Protein AF-A0A7K3GEV5-F1 (afdb_monomer)

Foldseek 3Di:
DDDDPQLVVLVVVLVVLVVVLVVLVVCVVVVRHDPPRDVVVSVVSVVVSVVSVVVNVVSVCVVVVNDDPPPDDDD

pLDDT: mean 89.63, std 13.53, range [51.03, 98.25]

Mean predicted aligned error: 6.75 Å

Secondary structure (DSSP, 8-state):
-PPPTTHHHHHHHHHHHHHHHHHHHHHHHTT---TT--HHHHHHHHHHHHHHHHHHHHHHHHHTT----------

Structure (mmCIF, N/CA/C/O backbone):
data_AF-A0A7K3GEV5-F1
#
_entry.id   AF-A0A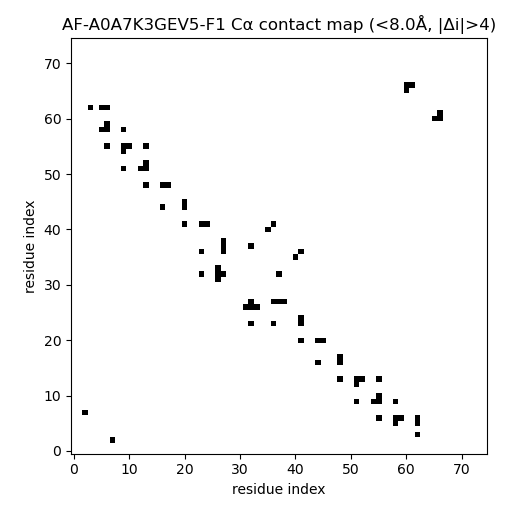7K3GEV5-F1
#
loop_
_atom_site.group_PDB
_atom_site.id
_atom_site.type_symbol
_atom_site.label_atom_id
_atom_site.label_alt_id
_atom_site.label_comp_id
_atom_site.label_asym_id
_atom_site.label_entity_id
_atom_site.label_seq_id
_atom_site.pdbx_PDB_ins_code
_atom_site.Cartn_x
_atom_site.Cartn_y
_atom_site.Cartn_z
_atom_site.occupancy
_atom_site.B_iso_or_equiv
_atom_site.auth_seq_id
_atom_site.auth_comp_id
_atom_site.auth_asym_id
_atom_site.auth_atom_id
_atom_site.pdbx_PDB_model_num
ATOM 1 N N . MET A 1 1 ? 0.366 4.046 -25.106 1.00 59.72 1 MET A N 1
ATOM 2 C CA . MET A 1 1 ? 1.374 3.387 -24.254 1.00 59.72 1 MET A CA 1
ATOM 3 C C . MET A 1 1 ? 0.704 2.167 -23.655 1.00 59.72 1 MET A C 1
ATOM 5 O O . MET A 1 1 ? -0.302 2.337 -22.978 1.00 59.72 1 MET A O 1
ATOM 9 N N . ILE A 1 2 ? 1.156 0.969 -24.017 1.00 81.25 2 ILE A N 1
ATOM 10 C CA . ILE A 1 2 ? 0.699 -0.281 -23.398 1.00 81.25 2 ILE A CA 1
ATOM 11 C C . ILE A 1 2 ? 1.644 -0.499 -22.216 1.00 81.25 2 ILE A C 1
ATOM 13 O O . ILE A 1 2 ? 2.851 -0.420 -22.409 1.00 81.25 2 ILE A O 1
ATOM 17 N N . VAL A 1 3 ? 1.101 -0.647 -21.007 1.00 77.06 3 VAL A N 1
ATOM 18 C CA . VAL A 1 3 ? 1.899 -0.940 -19.806 1.00 77.06 3 VAL A CA 1
ATOM 19 C C . VAL A 1 3 ? 2.470 -2.345 -19.959 1.00 77.06 3 VAL A C 1
ATOM 21 O O . VAL A 1 3 ? 1.723 -3.246 -20.338 1.00 77.06 3 VAL A O 1
ATOM 24 N N . SER A 1 4 ? 3.764 -2.514 -19.701 1.00 88.94 4 SER A N 1
ATOM 25 C CA . SER A 1 4 ? 4.432 -3.805 -19.848 1.00 88.94 4 SER A CA 1
ATOM 26 C C . SER A 1 4 ? 4.008 -4.817 -18.786 1.00 88.94 4 SER A C 1
ATOM 28 O O . SER A 1 4 ? 3.524 -4.459 -17.703 1.00 88.94 4 SER A O 1
ATOM 30 N N . ASP A 1 5 ? 4.201 -6.095 -19.108 1.00 91.81 5 ASP A N 1
ATOM 31 C CA . ASP A 1 5 ? 3.874 -7.213 -18.223 1.00 91.81 5 ASP A CA 1
ATOM 32 C C . ASP A 1 5 ? 4.711 -7.185 -16.934 1.00 91.81 5 ASP A C 1
ATOM 34 O O . ASP A 1 5 ? 4.299 -7.746 -15.922 1.00 91.81 5 ASP A O 1
ATOM 38 N N . GLU A 1 6 ? 5.846 -6.485 -16.933 1.00 92.62 6 GLU A N 1
ATOM 39 C CA . GLU A 1 6 ? 6.716 -6.272 -15.781 1.00 92.62 6 GLU A CA 1
ATOM 40 C C . GLU A 1 6 ? 6.188 -5.175 -14.840 1.00 92.62 6 GLU A C 1
ATOM 42 O O . GLU A 1 6 ? 6.263 -5.312 -13.616 1.00 92.62 6 GLU A O 1
ATOM 47 N N . VAL A 1 7 ? 5.584 -4.108 -15.381 1.00 95.12 7 VAL A N 1
ATOM 48 C CA . VAL A 1 7 ? 5.010 -3.004 -14.586 1.00 95.12 7 VAL A CA 1
ATOM 49 C C . VAL A 1 7 ? 3.665 -3.393 -13.960 1.00 95.12 7 VAL A C 1
ATOM 51 O O . VAL A 1 7 ? 3.330 -2.943 -12.859 1.00 95.12 7 VAL A O 1
ATOM 54 N N . LEU A 1 8 ? 2.871 -4.233 -14.630 1.00 95.88 8 LEU A N 1
ATOM 55 C CA . LEU A 1 8 ? 1.533 -4.610 -14.160 1.00 95.88 8 LEU A CA 1
ATOM 56 C C . LEU A 1 8 ? 1.521 -5.242 -12.745 1.00 95.88 8 LEU A C 1
ATOM 58 O O . LEU A 1 8 ? 0.702 -4.811 -11.924 1.00 95.88 8 LEU A O 1
ATOM 62 N N . PRO A 1 9 ? 2.405 -6.201 -12.395 1.00 96.19 9 PRO A N 1
ATOM 63 C CA . PRO A 1 9 ? 2.466 -6.790 -11.059 1.00 96.19 9 PRO A CA 1
ATOM 64 C C . PRO A 1 9 ? 2.782 -5.779 -9.954 1.00 96.19 9 PRO A C 1
ATOM 66 O O . PRO A 1 9 ? 2.081 -5.744 -8.938 1.00 96.19 9 PRO A O 1
ATOM 69 N N . VAL A 1 10 ? 3.797 -4.931 -10.146 1.00 96.50 10 VAL A N 1
ATOM 70 C CA . VAL A 1 10 ? 4.207 -3.937 -9.137 1.00 96.50 10 VAL A CA 1
ATOM 71 C C . VAL A 1 10 ? 3.152 -2.842 -8.966 1.00 96.50 10 VAL A C 1
ATOM 73 O O . VAL A 1 10 ? 2.857 -2.424 -7.843 1.00 96.50 10 VAL A O 1
ATOM 76 N N . LEU A 1 11 ? 2.471 -2.460 -10.051 1.00 96.50 11 LEU A N 1
ATOM 77 C CA . LEU A 1 11 ? 1.326 -1.553 -10.005 1.00 96.50 11 LEU A CA 1
ATOM 78 C C . LEU A 1 11 ? 0.152 -2.168 -9.234 1.00 96.50 11 LEU A C 1
ATOM 80 O O . LEU A 1 11 ? -0.459 -1.511 -8.387 1.00 96.50 11 LEU A O 1
ATOM 84 N N . GLY A 1 12 ? -0.154 -3.441 -9.493 1.00 97.06 12 GLY A N 1
ATOM 85 C CA . GLY A 1 12 ? -1.170 -4.191 -8.758 1.00 97.06 12 GLY A CA 1
ATOM 86 C C . GLY A 1 12 ? -0.856 -4.270 -7.262 1.00 97.06 12 GLY A C 1
ATOM 87 O O . GLY A 1 12 ? -1.737 -4.046 -6.428 1.00 97.06 12 GLY A O 1
ATOM 88 N N . ALA A 1 13 ? 0.409 -4.510 -6.914 1.00 97.44 13 ALA A N 1
ATOM 89 C CA . ALA A 1 13 ? 0.879 -4.563 -5.537 1.00 97.44 13 ALA A CA 1
ATOM 90 C C . ALA A 1 13 ? 0.723 -3.215 -4.810 1.00 97.44 13 ALA A C 1
ATOM 92 O O . ALA A 1 13 ? 0.25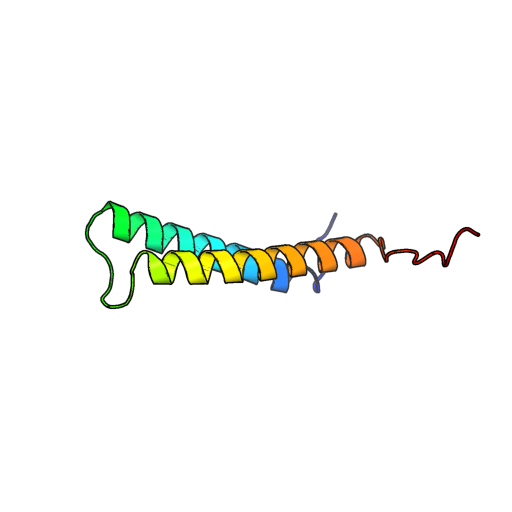6 -3.200 -3.664 1.00 97.44 13 ALA A O 1
ATOM 93 N N . ALA A 1 14 ? 1.071 -2.097 -5.454 1.00 98.00 14 ALA A N 1
ATOM 94 C CA . ALA A 1 14 ? 0.892 -0.753 -4.901 1.00 98.00 14 ALA A CA 1
ATOM 95 C C . ALA A 1 14 ? -0.598 -0.401 -4.729 1.00 98.00 14 ALA A C 1
ATOM 97 O O . ALA A 1 14 ? -1.025 0.014 -3.649 1.00 98.00 14 ALA A O 1
ATOM 98 N N . ASN A 1 15 ? -1.423 -0.659 -5.750 1.00 97.81 15 ASN A N 1
ATOM 99 C CA . ASN A 1 15 ? -2.869 -0.423 -5.696 1.00 97.81 15 ASN A CA 1
ATOM 100 C C . ASN A 1 15 ? -3.561 -1.256 -4.607 1.00 97.81 15 ASN A C 1
ATOM 102 O O . ASN A 1 15 ? -4.435 -0.757 -3.892 1.00 97.81 15 ASN A O 1
ATOM 106 N N . GLY A 1 16 ? -3.164 -2.521 -4.448 1.00 98.19 16 GLY A N 1
ATOM 107 C CA . GLY A 1 16 ? -3.661 -3.390 -3.384 1.00 98.19 16 GLY A CA 1
ATOM 108 C C . GLY A 1 16 ? -3.324 -2.857 -1.989 1.00 98.19 16 GLY A C 1
ATOM 109 O O . GLY A 1 16 ? -4.196 -2.826 -1.116 1.00 98.19 16 GLY A O 1
ATOM 110 N N . ALA A 1 17 ? -2.092 -2.373 -1.793 1.00 97.94 17 ALA A N 1
ATOM 111 C CA . ALA A 1 17 ? -1.670 -1.757 -0.537 1.00 97.94 17 ALA A CA 1
ATOM 112 C C . ALA A 1 17 ? -2.483 -0.490 -0.224 1.00 97.94 17 ALA A C 1
ATOM 114 O O . ALA A 1 17 ? -3.038 -0.382 0.870 1.00 97.94 17 ALA A O 1
ATOM 115 N N . LEU A 1 18 ? -2.658 0.406 -1.202 1.00 98.25 18 LEU A N 1
ATOM 116 C CA . LEU A 1 18 ? -3.485 1.610 -1.060 1.00 98.25 18 LEU A CA 1
ATOM 117 C C . LEU A 1 18 ? -4.932 1.280 -0.676 1.00 98.25 18 LEU A C 1
ATOM 119 O O . LEU A 1 18 ? -5.473 1.856 0.268 1.00 98.25 18 LEU A O 1
ATOM 123 N N . ARG A 1 19 ? -5.562 0.317 -1.361 1.00 98.25 19 ARG A N 1
ATOM 124 C CA . ARG A 1 19 ? -6.931 -0.122 -1.044 1.00 98.25 19 ARG A CA 1
ATOM 125 C C . ARG A 1 19 ? -7.031 -0.700 0.370 1.00 98.25 19 ARG A C 1
ATOM 127 O O . ARG A 1 19 ? -8.019 -0.450 1.064 1.00 98.25 19 ARG A O 1
ATOM 134 N N . SER A 1 20 ? -6.028 -1.468 0.794 1.00 96.81 20 SER A N 1
ATOM 135 C CA . SER A 1 20 ? -5.958 -2.037 2.143 1.00 96.81 20 SER A CA 1
ATOM 136 C C . SER A 1 20 ? -5.856 -0.945 3.214 1.00 96.81 20 SER A C 1
ATOM 138 O O . SER A 1 20 ? -6.637 -0.953 4.169 1.00 96.81 20 SER A O 1
ATOM 140 N N . ILE A 1 21 ? -4.958 0.027 3.017 1.00 97.75 21 ILE A N 1
ATOM 141 C CA . ILE A 1 21 ? -4.758 1.185 3.901 1.00 97.75 21 ILE A CA 1
ATOM 142 C C . ILE A 1 21 ? -6.028 2.030 3.981 1.00 97.75 21 ILE A C 1
ATOM 144 O O . ILE A 1 21 ? -6.490 2.332 5.076 1.00 97.75 21 ILE A O 1
ATOM 148 N N . TYR A 1 22 ? -6.651 2.347 2.845 1.00 97.50 22 TYR A N 1
ATOM 149 C CA . TYR A 1 22 ? -7.912 3.088 2.822 1.00 97.50 22 TYR A CA 1
ATOM 150 C C . TYR A 1 22 ? -9.001 2.385 3.644 1.00 97.50 22 TYR A C 1
ATOM 152 O O . TYR A 1 22 ? -9.681 3.007 4.460 1.00 97.50 22 TYR A O 1
ATOM 160 N N . GLY A 1 23 ? -9.152 1.069 3.463 1.00 96.88 23 GLY A N 1
ATOM 161 C CA . GLY A 1 23 ? -10.115 0.289 4.233 1.00 96.88 23 GLY A CA 1
ATOM 162 C C . GLY A 1 23 ? -9.825 0.320 5.734 1.00 96.88 23 GLY A C 1
ATOM 163 O O . GLY A 1 23 ? -10.762 0.417 6.524 1.00 96.88 23 GLY A O 1
ATOM 164 N N . LEU A 1 24 ? -8.547 0.238 6.111 1.00 96.94 24 LEU A N 1
ATOM 165 C CA . LEU A 1 24 ? -8.096 0.328 7.497 1.00 96.94 24 LEU A CA 1
ATOM 166 C C . LEU A 1 24 ? -8.438 1.693 8.107 1.00 96.94 24 LEU A C 1
ATOM 168 O O . LEU A 1 24 ? -9.108 1.739 9.135 1.00 96.94 24 LEU A O 1
ATOM 172 N N . VAL A 1 25 ? -8.063 2.789 7.439 1.00 97.56 25 VAL A N 1
ATOM 173 C CA . VAL A 1 25 ? -8.370 4.162 7.875 1.00 97.56 25 VAL A CA 1
ATOM 174 C C . VAL A 1 25 ? -9.872 4.348 8.064 1.00 97.56 25 VAL A C 1
ATOM 176 O O . VAL A 1 25 ? -10.297 4.818 9.113 1.00 97.56 25 VAL A O 1
ATOM 179 N N . LYS A 1 26 ? -10.693 3.905 7.102 1.00 97.75 26 LYS A N 1
ATOM 180 C CA . LYS A 1 26 ? -12.155 4.018 7.203 1.00 97.75 26 LYS A CA 1
ATOM 181 C C . LYS A 1 26 ? -12.710 3.284 8.430 1.00 97.75 26 LYS A C 1
ATOM 183 O O . LYS A 1 26 ? -13.6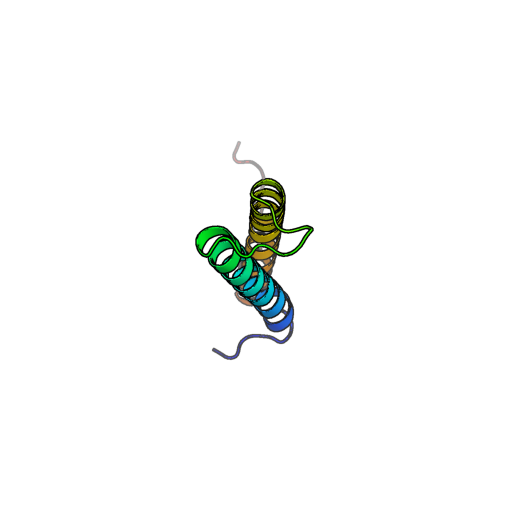34 3.769 9.076 1.00 97.75 26 LYS A O 1
ATOM 188 N N . ARG A 1 27 ? -12.181 2.096 8.742 1.00 96.44 27 ARG A N 1
ATOM 189 C CA . ARG A 1 27 ? -12.628 1.307 9.900 1.00 96.44 27 ARG A CA 1
ATOM 190 C C . ARG A 1 27 ? -12.220 1.949 11.220 1.00 96.44 27 ARG A C 1
ATOM 192 O O . ARG A 1 27 ? -13.066 2.032 12.109 1.00 96.44 27 ARG A O 1
ATOM 199 N N . LEU A 1 28 ? -10.984 2.446 11.305 1.00 96.38 28 LEU A N 1
ATOM 200 C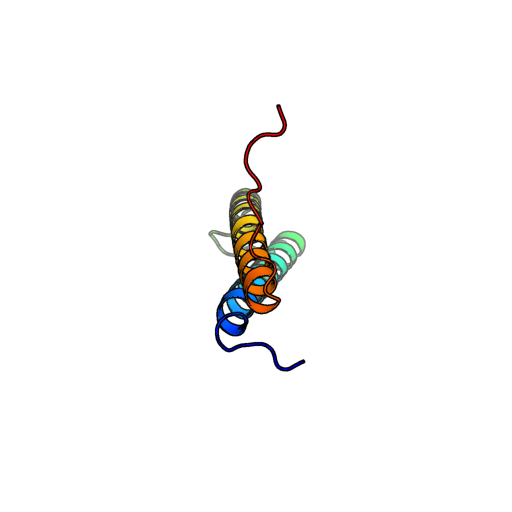 CA . LEU A 1 28 ? -10.492 3.208 12.454 1.00 96.38 28 LEU A CA 1
ATOM 201 C C . LEU A 1 28 ? -11.355 4.453 12.704 1.00 96.38 28 LEU A C 1
ATOM 203 O O . LEU A 1 28 ? -11.842 4.633 13.815 1.00 96.38 28 LEU A O 1
ATOM 207 N N . ASP A 1 29 ? -11.619 5.243 11.661 1.00 95.62 29 ASP A N 1
ATOM 208 C CA . ASP A 1 29 ? -12.447 6.455 11.729 1.00 95.62 29 ASP A CA 1
ATOM 209 C C . ASP A 1 29 ? -13.894 6.155 12.164 1.00 95.62 29 ASP A C 1
ATOM 211 O O . ASP A 1 29 ? -14.465 6.845 13.002 1.00 95.62 29 ASP A O 1
ATOM 215 N N . SER A 1 30 ? -14.471 5.050 11.680 1.00 96.19 30 SER A N 1
ATOM 216 C CA . SER A 1 30 ? -15.825 4.619 12.065 1.00 96.19 30 SER A CA 1
ATOM 217 C C . SER A 1 30 ? -15.936 3.981 13.460 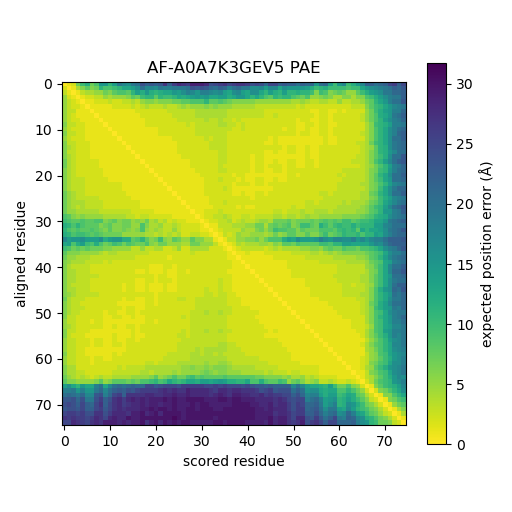1.00 96.19 30 SER A C 1
ATOM 219 O O . SER A 1 30 ? -17.026 3.549 13.838 1.00 96.19 30 SER A O 1
ATOM 221 N N . GLY A 1 31 ? -14.828 3.850 14.203 1.00 93.31 31 GLY A N 1
ATOM 222 C CA . GLY A 1 31 ? -14.798 3.171 15.503 1.00 93.31 31 GLY A CA 1
ATOM 223 C C . GLY A 1 31 ? -15.060 1.660 15.431 1.00 93.31 31 GLY A C 1
ATOM 224 O O . GLY A 1 31 ? -15.416 1.049 16.435 1.00 93.31 31 GLY A O 1
ATOM 225 N N . GLN A 1 32 ? -14.895 1.046 14.253 1.00 93.81 32 GLN A N 1
ATOM 226 C CA . GLN A 1 32 ? -15.105 -0.388 14.011 1.00 93.81 32 GLN A CA 1
ATOM 227 C C . GLN A 1 32 ? -13.832 -1.082 13.479 1.00 93.81 32 GLN A C 1
ATOM 229 O O . GLN A 1 32 ? -13.881 -1.732 12.426 1.00 93.81 32 GLN A O 1
ATOM 234 N N . PRO A 1 33 ? -12.673 -0.952 14.157 1.00 91.06 33 PRO A N 1
ATOM 235 C CA . PRO A 1 33 ? -11.476 -1.683 13.766 1.00 91.06 33 PRO A CA 1
ATOM 236 C C . PRO A 1 33 ? -11.669 -3.191 13.955 1.00 91.06 33 PRO A C 1
ATOM 238 O O . PRO A 1 33 ? -12.330 -3.652 14.889 1.00 91.06 33 PRO A O 1
ATOM 241 N N . ARG A 1 34 ? -11.053 -3.994 13.083 1.00 91.12 34 ARG A N 1
ATOM 242 C CA . ARG A 1 34 ? -10.861 -5.426 13.363 1.00 91.12 34 ARG A CA 1
ATOM 243 C C . ARG A 1 34 ? -9.847 -5.591 14.504 1.00 91.12 34 ARG A C 1
ATOM 245 O O . ARG A 1 34 ? -9.093 -4.675 14.800 1.00 91.12 34 ARG A O 1
ATOM 252 N N . ARG A 1 35 ? -9.792 -6.776 15.128 1.00 80.44 35 ARG A N 1
ATOM 253 C CA . ARG A 1 35 ? -8.979 -7.038 16.342 1.00 80.44 35 ARG A CA 1
ATOM 254 C C . ARG A 1 35 ? -7.491 -6.661 16.236 1.00 80.44 35 ARG A C 1
ATOM 256 O O . ARG A 1 35 ? -6.875 -6.413 17.261 1.00 80.44 35 ARG A O 1
ATOM 263 N N . GLU A 1 36 ? -6.938 -6.620 15.029 1.00 86.75 36 GLU A N 1
ATOM 264 C CA . GLU A 1 36 ? -5.519 -6.330 14.761 1.00 86.75 36 GLU A CA 1
ATOM 265 C C . GLU A 1 36 ? -5.303 -4.949 14.121 1.00 86.75 36 GLU A C 1
ATOM 267 O O . GLU A 1 36 ? -4.184 -4.554 13.807 1.00 86.75 36 GLU A O 1
ATOM 272 N N . GLU A 1 37 ? -6.383 -4.212 13.877 1.00 91.56 37 GLU A N 1
ATOM 273 C CA . GLU A 1 37 ? -6.347 -2.944 13.169 1.00 91.56 37 GLU A CA 1
ATOM 274 C C . GLU A 1 37 ? -6.165 -1.800 14.153 1.00 91.56 37 GLU A C 1
ATOM 276 O O . GLU A 1 37 ? -7.106 -1.361 14.810 1.00 91.56 37 GLU A O 1
ATOM 281 N N . THR A 1 38 ? -4.933 -1.316 14.238 1.00 95.19 38 THR A N 1
ATOM 282 C CA . THR A 1 38 ? -4.551 -0.196 15.096 1.00 95.19 38 THR A CA 1
ATOM 283 C C . THR A 1 38 ? -3.867 0.901 14.283 1.00 95.19 38 THR A C 1
ATOM 285 O O . THR A 1 38 ? -3.571 0.730 13.095 1.00 95.19 38 THR A O 1
ATOM 288 N N . VAL A 1 39 ? -3.599 2.043 14.919 1.00 95.06 39 VAL A N 1
ATOM 289 C CA . VAL A 1 39 ? -2.813 3.121 14.302 1.00 95.06 39 VAL A CA 1
ATOM 290 C C . VAL A 1 39 ? -1.373 2.660 14.046 1.00 95.06 39 VAL A C 1
ATOM 292 O O . VAL A 1 39 ? -0.794 2.997 13.021 1.00 95.06 39 VAL A O 1
ATOM 295 N N . GLU A 1 40 ? -0.810 1.819 14.912 1.00 96.06 40 GLU A N 1
ATOM 296 C CA . GLU A 1 40 ? 0.524 1.237 14.725 1.00 96.06 40 GLU A CA 1
ATOM 297 C C . GLU A 1 40 ? 0.569 0.315 13.500 1.00 96.06 40 GLU A C 1
ATOM 299 O O . GLU A 1 40 ? 1.535 0.336 12.738 1.00 96.06 40 GLU A O 1
ATOM 304 N N . GLU A 1 41 ? -0.483 -0.476 13.275 1.00 96.06 41 GLU A N 1
ATOM 305 C CA . GLU A 1 41 ? -0.612 -1.282 12.057 1.00 96.06 41 GLU A CA 1
ATOM 306 C C . GLU A 1 41 ? -0.761 -0.408 10.806 1.00 96.06 41 GLU A C 1
ATOM 308 O O . GLU A 1 41 ? -0.174 -0.710 9.767 1.00 96.06 41 GLU A O 1
ATOM 313 N N . LEU A 1 42 ? -1.501 0.700 10.899 1.00 96.44 42 LEU A N 1
ATOM 314 C CA . LEU A 1 42 ? -1.592 1.676 9.815 1.00 96.44 42 LEU A CA 1
ATOM 315 C C . LEU A 1 42 ? -0.212 2.243 9.456 1.00 96.44 42 LEU A C 1
ATOM 317 O O . 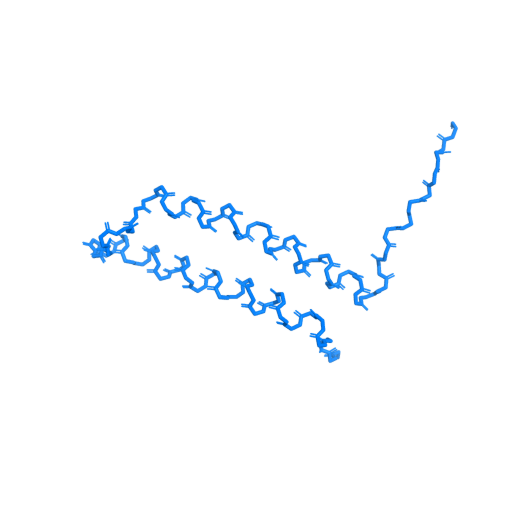LEU A 1 42 ? 0.127 2.282 8.273 1.00 96.44 42 LEU A O 1
ATOM 321 N N . SER A 1 43 ? 0.594 2.617 10.452 1.00 96.75 43 SER A N 1
ATOM 322 C CA . SER A 1 43 ? 1.960 3.111 10.245 1.00 96.75 43 SER A CA 1
ATOM 323 C C . SER A 1 43 ? 2.842 2.084 9.532 1.00 96.75 43 SER A C 1
ATOM 325 O O . SER A 1 43 ? 3.446 2.412 8.512 1.00 96.75 43 SER A O 1
ATOM 327 N N . ARG A 1 44 ? 2.831 0.816 9.972 1.00 96.88 44 ARG A N 1
ATOM 328 C CA . ARG A 1 44 ? 3.582 -0.267 9.304 1.00 96.88 44 ARG A CA 1
ATOM 329 C C . ARG A 1 44 ? 3.161 -0.468 7.849 1.00 96.88 44 ARG A C 1
ATOM 331 O O . ARG A 1 44 ? 3.994 -0.706 6.977 1.00 96.88 44 ARG A O 1
ATOM 338 N N . ARG A 1 45 ? 1.861 -0.370 7.553 1.00 96.69 45 ARG A N 1
ATOM 339 C CA . ARG A 1 45 ? 1.366 -0.484 6.170 1.00 96.69 45 ARG A CA 1
ATOM 340 C C . ARG A 1 45 ? 1.775 0.701 5.307 1.00 96.69 45 ARG A C 1
ATOM 342 O O . ARG A 1 45 ? 2.024 0.501 4.122 1.00 96.69 45 ARG A O 1
ATOM 349 N N . LEU A 1 46 ? 1.827 1.906 5.873 1.00 97.19 46 LEU A N 1
ATOM 350 C CA . LEU A 1 46 ? 2.315 3.094 5.172 1.00 97.19 46 LEU A CA 1
ATOM 351 C C . LEU A 1 46 ? 3.809 2.979 4.858 1.00 97.19 46 LEU A C 1
ATOM 353 O O . LEU A 1 46 ? 4.198 3.285 3.737 1.00 97.19 46 LEU A O 1
ATOM 357 N N . GLU A 1 47 ? 4.621 2.472 5.787 1.00 96.56 47 GLU A N 1
ATOM 358 C CA . GLU A 1 47 ? 6.034 2.155 5.532 1.00 96.56 47 GLU A CA 1
ATOM 359 C C . GLU A 1 47 ? 6.179 1.183 4.353 1.00 96.56 47 GLU A C 1
ATOM 361 O O . GLU A 1 47 ? 6.803 1.521 3.351 1.00 96.56 47 GLU A O 1
ATOM 366 N N . GLY A 1 48 ? 5.482 0.042 4.391 1.00 97.19 48 GLY A N 1
ATOM 367 C CA . GLY A 1 48 ? 5.517 -0.926 3.287 1.00 97.19 48 GLY A CA 1
ATOM 368 C C . GLY A 1 48 ? 4.888 -0.430 1.974 1.00 97.19 48 GLY A C 1
ATOM 369 O O . GLY A 1 48 ? 5.139 -1.003 0.912 1.00 97.19 48 GLY A O 1
ATOM 370 N N . LEU A 1 49 ? 4.055 0.618 2.003 1.00 97.75 49 LEU A N 1
ATOM 371 C CA . LEU A 1 49 ? 3.572 1.280 0.790 1.00 97.75 49 LEU A CA 1
ATOM 372 C C . LEU A 1 49 ? 4.694 2.082 0.122 1.00 97.75 49 LEU A C 1
ATOM 374 O O . LEU A 1 49 ? 4.769 2.072 -1.105 1.00 97.75 49 LEU A O 1
ATOM 378 N N . TRP A 1 50 ? 5.558 2.752 0.890 1.00 97.81 50 TRP A N 1
ATOM 379 C CA . TRP A 1 50 ? 6.679 3.510 0.326 1.00 97.81 50 TRP A CA 1
ATOM 380 C C . TRP A 1 50 ? 7.654 2.615 -0.439 1.00 97.81 50 TRP A C 1
ATOM 382 O O . TRP A 1 50 ? 8.087 2.993 -1.531 1.00 97.81 50 TRP A O 1
ATOM 392 N N . ASP A 1 51 ? 7.911 1.409 0.068 1.00 96.69 51 ASP A N 1
ATOM 393 C CA . ASP A 1 51 ? 8.715 0.403 -0.632 1.00 96.69 51 ASP A CA 1
ATOM 394 C C . ASP A 1 51 ? 8.065 0.016 -1.969 1.00 96.69 51 ASP A C 1
ATOM 396 O O . ASP A 1 51 ? 8.689 0.101 -3.023 1.00 96.69 51 ASP A O 1
ATOM 400 N N . ARG A 1 52 ? 6.756 -0.270 -1.972 1.00 97.44 52 ARG A N 1
ATOM 401 C CA . ARG A 1 52 ? 6.021 -0.625 -3.204 1.00 97.44 52 ARG A CA 1
ATOM 402 C C . ARG A 1 52 ? 5.983 0.502 -4.231 1.00 97.44 52 ARG A C 1
ATOM 404 O O . ARG A 1 52 ? 5.995 0.245 -5.432 1.00 97.44 52 ARG A O 1
ATOM 411 N N . LEU A 1 53 ? 5.880 1.750 -3.777 1.00 97.69 53 LEU A N 1
ATOM 412 C CA . LEU A 1 53 ? 5.929 2.916 -4.660 1.00 97.69 53 LEU A CA 1
ATOM 413 C C . LEU A 1 53 ? 7.328 3.106 -5.254 1.00 97.69 53 LEU A C 1
ATOM 415 O O . LEU A 1 53 ? 7.442 3.528 -6.405 1.00 97.69 53 LEU A O 1
ATOM 419 N N . THR A 1 54 ? 8.369 2.771 -4.492 1.00 96.94 54 THR A N 1
ATOM 420 C CA . THR A 1 54 ? 9.755 2.746 -4.971 1.00 96.94 54 THR A CA 1
ATOM 421 C C . THR A 1 54 ? 9.929 1.670 -6.040 1.00 96.94 54 THR A C 1
ATOM 423 O O . THR A 1 54 ? 10.342 2.005 -7.148 1.00 96.94 54 THR A O 1
ATOM 426 N N . ASP A 1 55 ? 9.481 0.438 -5.782 1.00 96.00 55 ASP A N 1
ATOM 427 C CA . ASP A 1 55 ? 9.523 -0.663 -6.754 1.00 96.00 55 ASP A CA 1
ATOM 428 C C . ASP A 1 55 ? 8.777 -0.317 -8.050 1.00 96.00 55 ASP A C 1
ATOM 430 O O . ASP A 1 55 ? 9.307 -0.486 -9.149 1.00 96.00 55 ASP A O 1
ATOM 434 N N . LEU A 1 56 ? 7.557 0.223 -7.933 1.00 96.88 56 LEU A N 1
ATOM 435 C CA . LEU A 1 56 ? 6.755 0.643 -9.083 1.00 96.88 56 LEU A CA 1
ATOM 436 C C . LEU A 1 56 ? 7.469 1.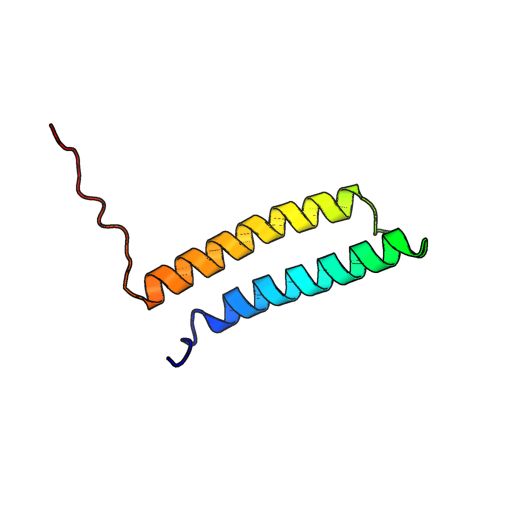725 -9.897 1.00 96.88 56 LEU A C 1
ATOM 438 O O . LEU A 1 56 ? 7.530 1.636 -11.123 1.00 96.88 56 LEU A O 1
ATOM 442 N N . ARG A 1 57 ? 8.019 2.747 -9.233 1.00 95.69 57 ARG A N 1
ATOM 443 C CA . ARG A 1 57 ? 8.777 3.806 -9.908 1.00 95.69 57 ARG A CA 1
ATOM 444 C C . ARG A 1 57 ? 9.981 3.226 -10.641 1.00 95.69 57 ARG A C 1
ATOM 446 O O . ARG A 1 57 ? 10.240 3.623 -11.775 1.00 95.69 57 ARG A O 1
ATOM 453 N N . ASP A 1 58 ? 10.720 2.330 -10.005 1.00 95.25 58 ASP A N 1
ATOM 454 C CA . ASP A 1 58 ? 11.961 1.794 -10.550 1.00 95.25 58 ASP A CA 1
ATOM 455 C C . ASP A 1 58 ? 11.688 0.859 -11.738 1.00 95.25 58 ASP A C 1
ATOM 457 O O . ASP A 1 58 ? 12.413 0.908 -12.734 1.00 95.25 58 ASP A O 1
ATOM 461 N N . GLU A 1 59 ? 10.604 0.082 -11.693 1.00 95.38 59 GLU A N 1
ATOM 462 C CA . GLU A 1 59 ? 10.128 -0.716 -12.828 1.00 95.38 59 GLU A CA 1
ATOM 463 C C . GLU A 1 59 ? 9.659 0.171 -13.984 1.00 95.38 59 GL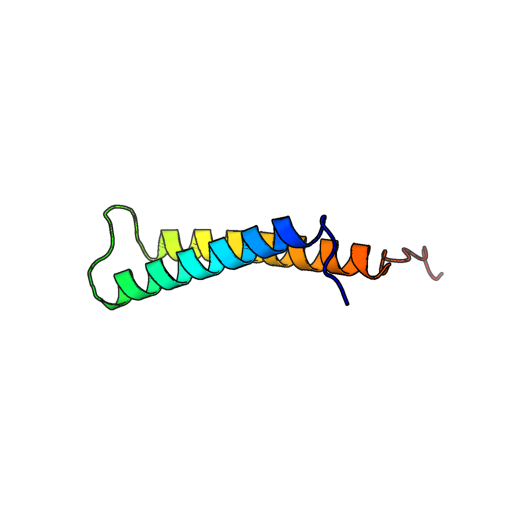U A C 1
ATOM 465 O O . GLU A 1 59 ? 10.112 0.004 -15.110 1.00 95.38 59 GLU A O 1
ATOM 470 N N . MET A 1 60 ? 8.834 1.190 -13.712 1.00 93.81 60 MET A N 1
ATOM 471 C CA . MET A 1 60 ? 8.395 2.140 -14.741 1.00 93.81 60 MET A CA 1
ATOM 472 C C . MET A 1 60 ? 9.575 2.886 -15.376 1.00 93.81 60 MET A C 1
ATOM 474 O O . MET A 1 60 ? 9.569 3.162 -16.572 1.00 93.81 60 MET A O 1
ATOM 478 N N . ARG A 1 61 ? 10.613 3.224 -14.602 1.00 93.19 61 ARG A N 1
ATOM 479 C CA . ARG A 1 61 ? 11.838 3.835 -15.139 1.00 93.19 61 ARG A CA 1
ATOM 480 C C . ARG A 1 61 ? 12.598 2.870 -16.040 1.00 93.19 61 ARG A C 1
ATOM 482 O O . ARG A 1 61 ? 13.063 3.300 -17.093 1.00 93.19 61 ARG A O 1
ATOM 489 N N . ARG A 1 62 ? 12.713 1.598 -15.652 1.00 91.81 62 ARG A N 1
ATOM 490 C CA . ARG A 1 62 ? 13.329 0.552 -16.482 1.00 91.81 62 ARG A CA 1
ATOM 491 C C . ARG A 1 62 ? 12.549 0.328 -17.776 1.00 91.81 62 ARG A C 1
ATOM 493 O O . ARG A 1 62 ? 13.171 0.322 -18.833 1.00 91.81 62 ARG A O 1
ATOM 500 N N . ASP A 1 63 ? 11.222 0.263 -17.701 1.00 90.88 63 ASP A N 1
ATOM 501 C CA . ASP A 1 63 ? 10.318 0.156 -18.854 1.00 90.88 63 ASP A CA 1
ATOM 502 C C . ASP A 1 63 ? 10.497 1.321 -19.844 1.00 90.88 63 ASP A C 1
ATOM 504 O O . ASP A 1 63 ? 10.589 1.130 -21.055 1.00 90.88 63 ASP A O 1
ATOM 508 N N . LEU A 1 64 ? 10.675 2.541 -19.325 1.00 91.00 64 LEU A N 1
ATOM 509 C CA . LEU A 1 64 ? 10.967 3.736 -20.123 1.00 91.00 64 LEU A CA 1
ATOM 510 C C . LEU A 1 64 ? 12.425 3.823 -20.623 1.00 91.00 64 LEU A C 1
ATOM 512 O O . LEU A 1 64 ? 12.791 4.813 -21.260 1.00 91.00 64 LEU A O 1
ATOM 516 N N . GLY A 1 65 ? 13.283 2.843 -20.319 1.00 90.56 65 GLY A N 1
ATOM 517 C CA . GLY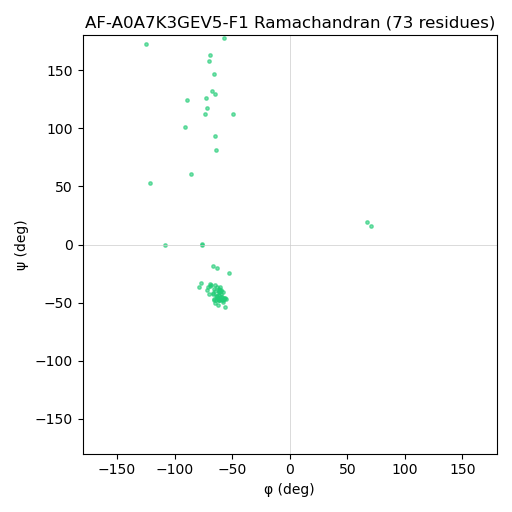 A 1 65 ? 14.708 2.863 -20.671 1.00 90.56 65 GLY A CA 1
ATOM 518 C C . GLY A 1 65 ? 15.542 3.877 -19.875 1.00 90.56 65 GLY A C 1
ATOM 519 O O . GLY A 1 65 ? 16.671 4.194 -20.249 1.00 90.56 65 GLY A O 1
ATOM 520 N N . VAL A 1 66 ? 15.012 4.393 -18.763 1.00 87.62 66 VAL A N 1
ATOM 521 C CA . VAL A 1 66 ? 15.693 5.311 -17.839 1.00 87.62 66 VAL A CA 1
ATOM 522 C C . VAL A 1 66 ? 16.501 4.498 -16.822 1.00 87.62 66 VAL A C 1
ATOM 524 O O . VAL A 1 66 ? 16.278 4.559 -15.614 1.00 87.62 66 VAL A O 1
ATOM 527 N N . THR A 1 67 ? 17.460 3.708 -17.300 1.00 71.62 67 THR A N 1
ATOM 528 C CA . THR A 1 67 ? 18.517 3.165 -16.437 1.00 71.62 67 THR A CA 1
ATOM 529 C C . THR A 1 67 ? 19.460 4.303 -16.078 1.00 71.62 67 THR A C 1
ATOM 531 O O . THR A 1 67 ? 19.947 4.993 -16.978 1.00 71.62 67 THR A O 1
ATOM 534 N N . GLU A 1 68 ? 19.704 4.532 -14.785 1.00 62.06 68 GLU A N 1
ATOM 535 C CA . GLU A 1 68 ? 20.681 5.523 -14.336 1.00 62.06 68 GLU A CA 1
ATOM 536 C C . GLU A 1 68 ? 21.995 5.312 -15.090 1.00 62.06 68 GLU A C 1
ATOM 538 O O . GLU A 1 68 ? 22.690 4.312 -14.907 1.00 62.06 68 GLU A O 1
ATOM 543 N N . ARG A 1 69 ? 22.362 6.267 -15.952 1.00 56.12 69 ARG A N 1
ATOM 544 C CA . ARG A 1 69 ? 23.764 6.420 -16.313 1.00 56.12 69 ARG A CA 1
ATOM 545 C C . ARG A 1 69 ? 24.470 6.828 -15.028 1.00 56.12 69 ARG A C 1
ATOM 547 O O . ARG A 1 69 ? 24.554 8.018 -14.730 1.00 56.12 69 ARG A O 1
ATOM 554 N N . VAL A 1 70 ? 25.002 5.855 -14.297 1.00 55.03 70 VAL A N 1
ATOM 555 C CA . VAL A 1 70 ? 26.124 6.091 -13.391 1.00 55.03 70 VAL A CA 1
ATOM 556 C C . VAL A 1 70 ? 27.295 6.499 -14.285 1.00 55.03 70 VAL A C 1
ATOM 558 O O . VAL A 1 70 ? 28.107 5.682 -14.711 1.00 55.03 70 VAL A O 1
ATOM 561 N N . GLN A 1 71 ? 27.332 7.773 -14.675 1.00 51.03 71 GLN A N 1
ATOM 562 C CA . GLN A 1 71 ? 28.555 8.378 -15.173 1.00 51.03 71 GLN A CA 1
ATOM 563 C C . GLN A 1 71 ? 29.438 8.592 -13.947 1.00 51.03 71 GLN A C 1
ATOM 565 O O . GLN A 1 71 ? 29.088 9.350 -13.045 1.00 51.03 71 GLN A O 1
ATOM 570 N N . GLY A 1 72 ? 30.532 7.826 -13.903 1.00 51.91 72 GLY A N 1
ATOM 571 C CA . GLY A 1 72 ? 31.581 7.903 -12.891 1.00 51.91 72 GLY A CA 1
ATOM 572 C C . GLY A 1 72 ? 32.222 9.296 -12.780 1.00 51.91 72 GLY A C 1
ATOM 573 O O . GLY A 1 72 ? 31.861 10.219 -13.508 1.00 51.91 72 GLY A O 1
ATOM 574 N N . PRO A 1 73 ? 33.168 9.457 -11.843 1.00 55.84 73 PRO A N 1
ATOM 575 C CA . PRO A 1 73 ? 33.388 10.695 -11.110 1.00 55.84 73 PRO A CA 1
ATOM 576 C C . PRO A 1 73 ? 33.863 11.833 -12.015 1.00 55.84 73 PRO A C 1
ATOM 578 O O . PRO A 1 73 ? 34.854 11.695 -12.737 1.00 55.84 73 PRO A O 1
ATOM 581 N N . SER A 1 74 ? 33.199 12.984 -11.908 1.00 51.50 74 SER A N 1
ATOM 582 C CA . SER A 1 74 ? 33.786 14.249 -12.340 1.00 51.50 74 SER A CA 1
ATOM 583 C C . SER A 1 74 ? 34.881 14.626 -11.345 1.00 51.50 74 SER A C 1
ATOM 585 O O . SER A 1 74 ? 34.620 14.761 -10.151 1.00 51.50 74 SER A O 1
ATOM 587 N N . ARG A 1 75 ? 36.101 14.689 -11.877 1.00 56.25 75 ARG A N 1
ATOM 588 C CA . ARG A 1 75 ? 37.342 15.120 -11.224 1.00 56.25 75 ARG A CA 1
ATOM 589 C C . ARG A 1 75 ? 37.242 16.503 -10.596 1.00 56.25 75 ARG A C 1
ATOM 591 O O . ARG A 1 75 ? 36.510 17.342 -11.166 1.00 56.25 75 ARG A O 1
#

Sequence (75 aa):
MIVSDEVLPVLGAANGALRSIYGLVKRLDSGQPRREETVEELSRRLEGLWDRLTDLRDEMRRDLGVTERVQGPSR

Solvent-accessible surface area (backbone atoms only — not comparable to full-atom values): 4463 Å² total; per-residue (Å²): 137,83,84,50,84,75,43,52,59,39,46,49,53,36,51,51,46,52,54,50,51,52,52,48,53,54,24,53,74,70,72,59,48,56,100,78,59,47,72,68,50,51,50,56,52,51,55,57,40,54,54,32,52,48,52,32,50,54,43,50,30,50,75,72,67,58,64,82,79,80,72,72,83,85,128

Radius of gyration: 17.4 Å; Cα contacts (8 Å, |Δi|>4): 41; chains: 1; bounding box: 53×22×41 Å

Nearest PDB structures (foldseek):
  6vme-assembly3_L  TM=8.921E-01  e=2.469E+00  Homo sapiens
  6vme-assembly5_N  TM=9.017E-01  e=4.952E+00  Homo sapiens
  8ouw-assembly1_A  TM=5.536E-01  e=1.231E+00  Caenorhabditis elegans
  3aai-assembly1_B  TM=4.889E-01  e=3.387E+00  Thermus thermophilus HB8